Protein AF-A0A2V6LWC6-F1 (afdb_monomer_lite)

Structure (mmCIF, N/CA/C/O backbone):
data_AF-A0A2V6LWC6-F1
#
_entry.id   AF-A0A2V6LWC6-F1
#
loop_
_atom_site.group_PDB
_atom_site.id
_atom_site.type_symbol
_atom_site.label_atom_id
_atom_site.label_alt_id
_atom_site.label_comp_id
_atom_site.label_asym_id
_atom_site.label_entity_id
_atom_site.label_seq_id
_atom_site.pdbx_PDB_ins_code
_atom_site.Cartn_x
_atom_site.Cartn_y
_atom_site.Cartn_z
_atom_site.occupancy
_atom_site.B_iso_or_equiv
_atom_site.auth_seq_id
_atom_site.auth_comp_id
_atom_site.auth_asym_id
_atom_site.auth_atom_id
_atom_site.pdbx_PDB_model_num
ATOM 1 N N . ALA A 1 1 ? -3.293 -11.450 -12.277 1.00 60.69 1 ALA A N 1
ATOM 2 C CA . ALA A 1 1 ? -2.294 -12.490 -11.953 1.00 60.69 1 ALA A CA 1
ATOM 3 C C . ALA A 1 1 ? -0.911 -11.897 -12.195 1.00 60.69 1 ALA A C 1
ATOM 5 O O . ALA A 1 1 ? -0.769 -11.192 -13.183 1.00 60.69 1 ALA A O 1
ATOM 6 N N . GLY A 1 2 ? 0.048 -12.069 -11.283 1.00 84.31 2 GLY A N 1
ATOM 7 C CA . GLY A 1 2 ? 1.385 -11.458 -11.418 1.00 84.31 2 GLY A CA 1
ATOM 8 C C . GLY A 1 2 ? 2.050 -11.028 -10.107 1.00 84.31 2 GLY A C 1
ATOM 9 O O . GLY A 1 2 ? 3.196 -10.592 -10.131 1.00 84.31 2 GLY A O 1
ATOM 10 N N . TYR A 1 3 ? 1.352 -11.153 -8.976 1.00 91.88 3 TYR A N 1
ATOM 11 C CA . TYR A 1 3 ? 1.946 -11.005 -7.649 1.00 91.88 3 TYR A CA 1
ATOM 12 C C . TYR A 1 3 ? 2.177 -12.378 -7.022 1.00 91.88 3 TYR A C 1
ATOM 14 O O . TYR A 1 3 ? 1.333 -13.263 -7.160 1.00 91.88 3 TYR A O 1
ATOM 22 N N . GLU A 1 4 ? 3.283 -12.517 -6.304 1.00 92.88 4 GLU A N 1
ATOM 23 C CA . GLU A 1 4 ? 3.611 -13.665 -5.465 1.00 92.88 4 GLU A CA 1
ATOM 24 C C . GLU A 1 4 ? 3.605 -13.253 -3.996 1.00 92.88 4 GLU A C 1
ATOM 26 O O . GLU A 1 4 ? 4.055 -12.158 -3.646 1.00 92.88 4 GLU A O 1
ATOM 31 N N . GLU A 1 5 ? 3.081 -14.132 -3.145 1.00 93.44 5 GLU A N 1
ATOM 32 C CA . GLU A 1 5 ? 3.135 -13.989 -1.695 1.00 93.44 5 GLU A CA 1
ATOM 33 C C . GLU A 1 5 ? 4.450 -14.558 -1.161 1.00 93.44 5 GLU A C 1
ATOM 35 O O . GLU A 1 5 ? 4.885 -15.640 -1.553 1.00 93.44 5 GLU A O 1
ATOM 40 N N . GLY A 1 6 ? 5.076 -13.842 -0.236 1.00 91.31 6 GLY A N 1
ATOM 41 C CA . GLY A 1 6 ? 6.270 -14.316 0.438 1.00 91.31 6 GLY A CA 1
ATOM 42 C C . GLY A 1 6 ? 6.650 -13.453 1.629 1.00 91.31 6 GLY A C 1
ATOM 43 O O . GLY A 1 6 ? 6.025 -12.437 1.935 1.00 91.31 6 GLY A O 1
ATOM 44 N N . MET A 1 7 ? 7.718 -13.854 2.311 1.00 90.56 7 MET A N 1
ATOM 45 C CA . MET A 1 7 ? 8.273 -13.074 3.410 1.00 90.56 7 MET A CA 1
ATOM 46 C C . MET A 1 7 ? 9.223 -12.007 2.855 1.00 90.56 7 MET A C 1
ATOM 48 O O . MET A 1 7 ? 10.252 -12.324 2.262 1.00 90.56 7 MET A O 1
ATOM 52 N N . GLN A 1 8 ? 8.902 -10.733 3.064 1.00 85.31 8 GLN A N 1
ATOM 53 C CA . GLN A 1 8 ? 9.711 -9.587 2.650 1.00 85.31 8 GLN A CA 1
ATOM 54 C C . GLN A 1 8 ? 10.033 -8.707 3.846 1.00 85.31 8 GLN A C 1
ATOM 56 O O . GLN A 1 8 ? 9.141 -8.219 4.533 1.00 85.31 8 GLN A O 1
ATOM 61 N N . PHE A 1 9 ? 11.325 -8.474 4.085 1.00 86.06 9 PHE A N 1
ATOM 62 C CA . PHE A 1 9 ? 11.797 -7.614 5.178 1.00 86.06 9 PHE A CA 1
ATOM 63 C C . PHE A 1 9 ? 11.217 -7.994 6.557 1.00 86.06 9 PHE A C 1
ATOM 65 O O . PHE A 1 9 ? 10.963 -7.125 7.388 1.00 86.06 9 PHE A O 1
ATOM 72 N N . GLY A 1 10 ? 10.981 -9.288 6.800 1.00 88.25 10 GLY A N 1
ATOM 73 C CA . GLY A 1 10 ? 10.382 -9.772 8.048 1.00 88.25 10 GLY A CA 1
ATOM 74 C C . GLY A 1 10 ? 8.859 -9.593 8.145 1.00 88.25 10 GLY A C 1
ATOM 75 O O . GLY A 1 10 ? 8.304 -9.751 9.228 1.00 88.25 10 GLY A O 1
ATOM 76 N N . MET A 1 11 ? 8.187 -9.265 7.040 1.00 92.12 11 MET A N 1
ATOM 77 C CA . MET A 1 11 ? 6.740 -9.056 6.945 1.00 92.12 11 MET A CA 1
ATOM 78 C C . MET A 1 11 ? 6.147 -9.955 5.860 1.00 92.12 11 MET A C 1
ATOM 80 O O . MET A 1 11 ? 6.806 -10.234 4.858 1.00 92.12 11 MET A O 1
ATOM 84 N N . ILE A 1 12 ? 4.891 -10.366 6.024 1.00 94.44 12 ILE A N 1
ATOM 85 C CA . ILE A 1 12 ? 4.159 -11.048 4.950 1.00 94.44 12 ILE A CA 1
ATOM 86 C C . ILE A 1 12 ? 3.910 -10.010 3.861 1.00 94.44 12 ILE A C 1
ATOM 88 O O . ILE A 1 12 ? 3.405 -8.929 4.155 1.00 94.44 12 ILE A O 1
ATOM 92 N N . GLY A 1 13 ? 4.282 -10.293 2.620 1.00 93.94 13 GLY A N 1
ATOM 93 C CA . GLY A 1 13 ? 4.142 -9.332 1.540 1.00 93.94 13 GLY A CA 1
ATOM 94 C C . GLY A 1 13 ? 3.874 -9.971 0.195 1.00 93.94 13 GLY A C 1
ATOM 95 O O . GLY A 1 13 ? 4.300 -11.083 -0.096 1.00 93.94 13 GLY A O 1
ATOM 96 N N . TRP A 1 14 ? 3.194 -9.205 -0.643 1.00 94.88 14 TRP A N 1
ATOM 97 C CA . TRP A 1 14 ? 2.976 -9.504 -2.043 1.00 94.88 14 TRP A CA 1
ATOM 98 C C . TRP A 1 14 ? 3.942 -8.665 -2.870 1.00 94.88 14 TRP A C 1
ATOM 100 O O . TRP A 1 14 ? 4.066 -7.454 -2.660 1.00 94.88 14 TRP A O 1
ATOM 110 N N . CYS A 1 15 ? 4.651 -9.298 -3.796 1.00 93.56 15 CYS A N 1
ATOM 111 C CA . CYS A 1 15 ? 5.577 -8.637 -4.714 1.00 93.56 15 CYS A CA 1
ATOM 112 C C . CYS A 1 15 ? 5.404 -9.119 -6.144 1.00 93.56 15 CYS A C 1
ATOM 114 O O . CYS A 1 15 ? 4.896 -10.207 -6.391 1.00 93.56 15 CYS A O 1
ATOM 116 N N . VAL A 1 16 ? 5.899 -8.322 -7.085 1.00 93.31 16 VAL A N 1
ATOM 117 C CA . VAL A 1 16 ? 6.160 -8.793 -8.443 1.00 93.31 16 VAL A CA 1
ATOM 118 C C . VAL A 1 16 ? 7.495 -9.549 -8.431 1.00 93.31 16 VAL A C 1
ATOM 120 O O . VAL A 1 16 ? 8.507 -8.962 -8.018 1.00 93.31 16 VAL A O 1
ATOM 123 N N . PRO A 1 17 ? 7.525 -10.831 -8.839 1.00 92.94 17 PRO A N 1
ATOM 124 C CA . PRO A 1 17 ? 8.739 -11.634 -8.801 1.00 92.94 17 PRO A CA 1
ATOM 125 C C . PRO A 1 17 ? 9.786 -11.129 -9.794 1.00 92.94 17 PRO A C 1
ATOM 127 O O . PRO A 1 17 ? 9.471 -10.512 -10.812 1.00 92.94 17 PRO A O 1
ATOM 130 N N . LEU A 1 18 ? 11.054 -11.439 -9.522 1.00 90.88 18 LEU A N 1
ATOM 131 C CA . LEU A 1 18 ? 12.182 -11.038 -10.373 1.00 90.88 18 LEU A CA 1
ATOM 132 C C . LEU A 1 18 ? 12.130 -11.661 -11.777 1.00 90.88 18 LEU A C 1
ATOM 134 O O . LEU A 1 18 ? 12.686 -11.090 -12.709 1.00 90.88 18 LEU A O 1
ATOM 138 N N . SER A 1 19 ? 11.438 -12.793 -11.942 1.00 90.56 19 SER A N 1
ATOM 139 C CA . SER A 1 19 ? 11.162 -13.401 -13.252 1.00 90.56 19 SER A CA 1
ATOM 140 C C . SER A 1 19 ? 10.341 -12.483 -14.163 1.00 90.56 19 SER A C 1
ATOM 142 O O . SER A 1 19 ? 10.530 -12.500 -15.375 1.00 90.56 19 SER A O 1
ATOM 144 N N . VAL A 1 20 ? 9.462 -11.664 -13.577 1.00 90.75 20 VAL A N 1
ATOM 145 C CA . VAL A 1 20 ? 8.626 -10.680 -14.281 1.00 90.75 20 VAL A CA 1
ATOM 146 C C . VAL A 1 20 ? 9.289 -9.300 -14.282 1.00 90.75 20 VAL A C 1
ATOM 148 O O . VAL A 1 20 ? 9.220 -8.585 -15.279 1.00 90.75 20 VAL A O 1
ATOM 151 N N . TYR A 1 21 ? 9.970 -8.928 -13.193 1.00 88.75 21 TYR A N 1
ATOM 152 C CA . TYR A 1 21 ? 10.642 -7.635 -13.048 1.00 88.75 21 TYR A CA 1
ATOM 153 C C . TYR A 1 21 ? 12.126 -7.775 -12.648 1.00 88.75 21 TYR A C 1
ATOM 155 O O . TYR A 1 21 ? 12.472 -7.602 -11.474 1.00 88.75 21 TYR A O 1
ATOM 163 N N . PRO A 1 22 ? 13.037 -8.027 -13.610 1.00 89.06 22 PRO A N 1
ATOM 164 C CA . PRO A 1 22 ? 14.445 -8.322 -13.316 1.00 89.06 22 PRO A CA 1
ATOM 165 C C . PRO A 1 22 ? 15.232 -7.156 -12.710 1.00 89.06 22 PRO A C 1
ATOM 167 O O . PRO A 1 22 ? 16.222 -7.370 -12.016 1.00 89.06 22 PRO A O 1
ATOM 170 N N . ALA A 1 23 ? 14.801 -5.913 -12.953 1.00 88.44 23 ALA A N 1
ATOM 171 C CA . ALA A 1 23 ? 15.454 -4.725 -12.398 1.00 88.44 23 ALA A CA 1
ATOM 172 C C . ALA A 1 23 ? 15.358 -4.664 -10.863 1.00 88.44 23 ALA A C 1
ATOM 174 O O . ALA A 1 23 ? 16.191 -4.026 -10.216 1.00 88.44 23 ALA A O 1
ATOM 175 N N . GLY A 1 24 ? 14.349 -5.329 -10.291 1.00 88.25 24 GLY A N 1
ATOM 176 C CA . GLY A 1 24 ? 14.112 -5.386 -8.857 1.00 88.25 24 GLY A CA 1
ATOM 177 C C . GLY A 1 24 ? 13.838 -4.026 -8.208 1.00 88.25 24 GLY A C 1
ATOM 178 O O . GLY A 1 24 ? 13.839 -2.955 -8.826 1.00 88.25 24 GLY A O 1
ATOM 179 N N . TYR A 1 25 ? 13.553 -4.054 -6.914 1.00 88.44 25 TYR A N 1
ATOM 180 C CA . TYR A 1 25 ? 13.242 -2.850 -6.162 1.00 88.44 25 TYR A CA 1
ATOM 181 C C . TYR A 1 25 ? 14.473 -1.961 -5.994 1.00 88.44 25 TYR A C 1
ATOM 183 O O . TYR A 1 25 ? 15.504 -2.385 -5.478 1.00 88.44 25 TYR A O 1
ATOM 191 N N . GLY A 1 26 ? 14.356 -0.696 -6.394 1.00 86.00 26 GLY A N 1
ATOM 192 C CA . GLY A 1 26 ? 15.415 0.296 -6.241 1.00 86.00 26 GLY A CA 1
ATOM 193 C C . GLY A 1 26 ? 16.656 -0.005 -7.076 1.00 86.00 26 GLY A C 1
ATOM 194 O O . GLY A 1 26 ? 17.743 0.363 -6.647 1.00 86.00 26 GLY A O 1
ATOM 195 N N . GLU A 1 27 ? 16.487 -0.673 -8.225 1.00 84.50 27 GLU A N 1
ATOM 196 C CA . GLU A 1 27 ? 17.583 -1.139 -9.096 1.00 84.50 27 GLU A CA 1
ATOM 197 C C . GLU A 1 27 ? 18.453 -2.222 -8.428 1.00 84.50 27 GLU A C 1
ATOM 199 O O . GLU A 1 27 ? 19.615 -2.415 -8.780 1.00 84.50 27 GLU A O 1
ATOM 204 N N . ASN A 1 28 ? 17.890 -2.940 -7.448 1.00 86.38 28 ASN A N 1
ATOM 205 C CA . ASN A 1 28 ? 18.519 -4.096 -6.825 1.00 86.38 28 ASN A CA 1
ATOM 206 C C . ASN A 1 28 ? 17.873 -5.400 -7.333 1.00 86.38 28 ASN A C 1
ATOM 208 O O . ASN A 1 28 ? 16.807 -5.776 -6.837 1.00 86.38 28 ASN A O 1
ATOM 212 N N . PRO A 1 29 ? 18.538 -6.156 -8.229 1.00 88.38 29 PRO A N 1
ATOM 213 C CA . PRO A 1 29 ? 17.989 -7.365 -8.849 1.00 88.38 29 PRO A CA 1
ATOM 214 C C . PRO A 1 29 ? 17.886 -8.562 -7.888 1.00 88.38 29 PRO A C 1
ATOM 216 O O . PRO A 1 29 ? 17.561 -9.663 -8.309 1.00 88.38 29 PRO A O 1
ATOM 219 N N . LYS A 1 30 ? 18.193 -8.383 -6.597 1.00 88.19 30 LYS A N 1
ATOM 220 C CA . LYS A 1 30 ? 18.014 -9.405 -5.552 1.00 88.19 30 LYS A CA 1
ATOM 221 C C . LYS A 1 30 ? 16.730 -9.214 -4.752 1.00 88.19 30 LYS A C 1
ATOM 223 O O . LYS A 1 30 ? 16.390 -10.065 -3.937 1.00 88.19 30 LYS A O 1
ATOM 228 N N . VAL A 1 31 ? 16.053 -8.081 -4.935 1.00 89.31 31 VAL A N 1
ATOM 229 C CA . VAL A 1 31 ? 14.872 -7.712 -4.158 1.00 89.31 31 VAL A CA 1
ATOM 230 C C . VAL A 1 31 ? 13.691 -7.598 -5.119 1.00 89.31 31 VAL A C 1
ATOM 232 O O . VAL A 1 31 ? 13.717 -6.724 -5.988 1.00 89.31 31 VAL A O 1
ATOM 235 N N . PRO A 1 32 ? 12.662 -8.453 -4.999 1.00 92.50 32 PRO A N 1
ATOM 236 C CA . PRO A 1 32 ? 11.473 -8.348 -5.838 1.00 92.50 32 PRO A CA 1
ATOM 237 C C . PRO A 1 32 ? 10.741 -7.027 -5.563 1.00 92.50 32 PRO A C 1
ATOM 239 O O . PRO A 1 32 ? 10.908 -6.425 -4.502 1.00 92.50 32 PRO A O 1
ATOM 242 N N . LEU A 1 33 ? 9.947 -6.547 -6.523 1.00 92.31 33 LEU A N 1
ATOM 243 C CA . LEU A 1 33 ? 9.255 -5.261 -6.399 1.00 92.31 33 LEU A CA 1
ATOM 244 C C . LEU A 1 33 ? 8.065 -5.401 -5.434 1.00 92.31 33 LEU A C 1
ATOM 246 O O . LEU A 1 33 ? 7.086 -6.057 -5.798 1.00 92.31 33 LEU A O 1
ATOM 250 N N . PRO A 1 34 ? 8.087 -4.790 -4.233 1.00 92.75 34 PRO A N 1
ATOM 251 C CA . PRO A 1 34 ? 7.009 -4.961 -3.274 1.00 92.75 34 PRO A CA 1
ATOM 252 C C . PRO A 1 34 ? 5.763 -4.214 -3.736 1.00 92.75 34 PRO A C 1
ATOM 254 O O . PRO A 1 34 ? 5.845 -3.123 -4.308 1.00 92.75 34 PRO A O 1
ATOM 257 N N . PHE A 1 35 ? 4.606 -4.789 -3.441 1.00 94.06 35 PHE A N 1
ATOM 258 C CA . PHE A 1 35 ? 3.303 -4.233 -3.773 1.00 94.06 35 PHE A CA 1
ATOM 259 C C . PHE A 1 35 ? 2.535 -3.849 -2.507 1.00 94.06 35 PHE A C 1
ATOM 261 O O . PHE A 1 35 ? 2.256 -2.668 -2.281 1.00 94.06 35 PHE A O 1
ATOM 268 N N . VAL A 1 36 ? 2.265 -4.830 -1.644 1.00 94.50 36 VAL A N 1
ATOM 269 C CA . VAL A 1 36 ? 1.644 -4.634 -0.328 1.00 94.50 36 VAL A CA 1
ATOM 270 C C . VAL A 1 36 ? 2.336 -5.531 0.689 1.00 94.50 36 VAL A C 1
ATOM 272 O O . VAL A 1 36 ? 2.693 -6.654 0.355 1.00 94.50 36 VAL A O 1
ATOM 275 N N . ALA A 1 37 ? 2.518 -5.066 1.922 1.00 94.56 37 ALA A N 1
ATOM 276 C CA . ALA A 1 37 ? 3.004 -5.903 3.016 1.00 94.56 37 ALA A CA 1
ATOM 277 C C . ALA A 1 37 ? 2.202 -5.689 4.302 1.00 94.56 37 ALA A C 1
ATOM 279 O O . ALA A 1 37 ? 1.783 -4.573 4.602 1.00 94.56 37 ALA A O 1
ATOM 280 N N . LEU A 1 38 ? 2.010 -6.757 5.067 1.00 94.69 38 LEU A N 1
ATOM 281 C CA . LEU A 1 38 ? 1.380 -6.774 6.376 1.00 94.69 38 LEU A CA 1
ATOM 282 C C . LEU A 1 38 ? 2.445 -6.992 7.454 1.00 94.69 38 LEU A C 1
ATOM 284 O O . LEU A 1 38 ? 3.110 -8.028 7.508 1.00 94.69 38 LEU A O 1
ATOM 288 N N . ALA A 1 39 ? 2.572 -6.008 8.337 1.00 93.62 39 ALA A N 1
ATOM 289 C CA . ALA A 1 39 ? 3.488 -6.020 9.464 1.00 93.62 39 ALA A CA 1
ATOM 290 C C . ALA A 1 39 ? 2.725 -6.129 10.784 1.00 93.62 39 ALA A C 1
ATOM 292 O O . ALA A 1 39 ? 1.713 -5.453 10.980 1.00 93.62 39 ALA A O 1
ATOM 293 N N . SER A 1 40 ? 3.273 -6.898 11.723 1.00 93.06 40 SER A N 1
ATOM 294 C CA . SER A 1 40 ? 2.866 -6.867 13.127 1.00 93.06 40 SER A CA 1
ATOM 295 C C . SER A 1 40 ? 3.918 -6.110 13.933 1.00 93.06 40 SER A C 1
ATOM 297 O O . SER A 1 40 ? 5.097 -6.461 13.919 1.00 93.06 40 SER A O 1
ATOM 299 N N . GLN A 1 41 ? 3.509 -5.032 14.596 1.00 89.56 41 GLN A N 1
ATOM 300 C CA . GLN A 1 41 ? 4.369 -4.186 15.418 1.00 89.56 41 GLN A CA 1
ATOM 301 C C . GLN A 1 41 ? 3.838 -4.145 16.854 1.00 89.56 41 GLN A C 1
ATOM 303 O O . GLN A 1 41 ? 2.670 -4.413 17.122 1.00 89.56 41 GLN A O 1
ATOM 308 N N . LYS A 1 42 ? 4.685 -3.740 17.807 1.00 89.69 42 LYS A N 1
ATOM 309 C CA . LYS A 1 42 ? 4.319 -3.679 19.235 1.00 89.69 42 LYS A CA 1
ATOM 310 C C . LYS A 1 42 ? 3.082 -2.808 19.520 1.00 89.69 42 LYS A C 1
ATOM 312 O O . LYS A 1 42 ? 2.374 -3.052 20.489 1.00 89.69 42 LYS A O 1
ATOM 317 N N . SER A 1 43 ? 2.839 -1.779 18.708 1.00 88.31 43 SER A N 1
ATOM 318 C CA . SER A 1 43 ? 1.720 -0.839 18.860 1.00 88.31 43 SER A CA 1
ATOM 319 C C . SER A 1 43 ? 0.467 -1.209 18.052 1.00 88.31 43 SER A C 1
ATOM 321 O O . SER A 1 43 ? -0.553 -0.531 18.202 1.00 88.31 43 SER A O 1
ATOM 323 N N . GLY A 1 44 ? 0.528 -2.245 17.209 1.00 90.94 44 GLY A N 1
ATOM 324 C CA . GLY A 1 44 ? -0.562 -2.661 16.326 1.00 90.94 44 GLY A CA 1
ATOM 325 C C . GLY A 1 44 ? -0.072 -3.264 15.008 1.00 90.94 44 GLY A C 1
ATOM 326 O O . GLY A 1 44 ? 1.109 -3.552 14.829 1.00 90.94 44 GLY A O 1
ATOM 327 N N . MET A 1 45 ? -0.991 -3.433 14.065 1.00 94.75 45 MET A N 1
ATOM 328 C CA . MET A 1 45 ? -0.706 -3.942 12.727 1.00 94.75 45 MET A CA 1
ATOM 329 C C . MET A 1 45 ? -0.578 -2.794 11.727 1.00 94.75 45 MET A C 1
ATOM 331 O O . MET A 1 45 ? -1.191 -1.731 11.876 1.00 94.75 45 MET A O 1
ATOM 335 N N . VAL A 1 46 ? 0.232 -3.006 10.692 1.00 94.75 46 VAL A N 1
ATOM 336 C CA . VAL A 1 46 ? 0.466 -2.016 9.642 1.00 94.75 46 VAL A CA 1
ATOM 337 C C . VAL A 1 46 ? 0.370 -2.672 8.276 1.00 94.75 46 VAL A C 1
ATOM 339 O O . VAL A 1 46 ? 1.079 -3.632 7.993 1.00 94.75 46 VAL A O 1
ATOM 342 N N . LEU A 1 47 ? -0.476 -2.118 7.412 1.00 94.69 47 LEU A N 1
ATOM 343 C CA . LEU A 1 47 ? -0.482 -2.420 5.986 1.00 94.69 47 LEU A CA 1
ATOM 344 C C . LEU A 1 47 ? 0.357 -1.380 5.248 1.00 94.69 47 LEU A C 1
ATOM 346 O O . LEU A 1 47 ? 0.047 -0.188 5.241 1.00 94.69 47 LEU A O 1
ATOM 350 N N . HIS A 1 48 ? 1.430 -1.839 4.625 1.00 94.31 48 HIS A N 1
ATOM 351 C CA . HIS A 1 48 ? 2.314 -1.055 3.783 1.00 94.31 48 HIS A CA 1
ATOM 352 C C . HIS A 1 48 ? 1.858 -1.169 2.331 1.00 94.31 48 HIS A C 1
ATOM 354 O O . HIS A 1 48 ? 2.062 -2.202 1.707 1.00 94.31 48 HIS A O 1
ATOM 360 N N . PHE A 1 49 ? 1.278 -0.107 1.782 1.00 93.69 49 PHE A N 1
ATOM 361 C CA . PHE A 1 49 ? 0.883 -0.012 0.380 1.00 93.69 49 PHE A CA 1
ATOM 362 C C . PHE A 1 49 ? 1.980 0.675 -0.427 1.00 93.69 49 PHE A C 1
ATOM 364 O O . PHE A 1 49 ? 2.068 1.906 -0.468 1.00 93.69 49 PHE A O 1
ATOM 371 N N . LEU A 1 50 ? 2.815 -0.120 -1.094 1.00 90.94 50 LEU A N 1
ATOM 372 C CA . LEU A 1 50 ? 3.777 0.406 -2.060 1.00 90.94 50 LEU A CA 1
ATOM 373 C C . LEU A 1 50 ? 3.112 0.750 -3.395 1.00 90.94 50 LEU A C 1
ATOM 375 O O . LEU A 1 50 ? 3.651 1.566 -4.132 1.00 90.94 50 LEU A O 1
ATOM 379 N N . CYS A 1 51 ? 1.920 0.223 -3.673 1.00 90.00 51 CYS A N 1
ATOM 380 C CA . CYS A 1 51 ? 1.134 0.545 -4.867 1.00 90.00 51 CYS A CA 1
ATOM 381 C C . CYS A 1 51 ? 0.725 2.021 -4.992 1.00 90.00 51 CYS A C 1
ATOM 383 O O . CYS A 1 51 ? 0.395 2.485 -6.077 1.00 90.00 51 CYS A O 1
ATOM 385 N N . PHE A 1 52 ? 0.765 2.791 -3.901 1.00 89.88 52 PHE A N 1
ATOM 386 C CA . PHE A 1 52 ? 0.561 4.242 -3.962 1.00 89.88 52 PHE A CA 1
ATOM 387 C C . PHE A 1 52 ? 1.784 4.994 -4.498 1.00 89.88 52 PHE A C 1
ATOM 389 O O . PHE A 1 52 ? 1.679 6.164 -4.876 1.00 89.88 52 PHE A O 1
ATOM 396 N N . TYR A 1 53 ? 2.954 4.356 -4.520 1.00 87.31 53 TYR A N 1
ATOM 397 C CA . TYR A 1 53 ? 4.179 4.971 -5.002 1.00 87.31 53 TYR A CA 1
ATOM 398 C C . TYR A 1 53 ? 4.100 5.193 -6.514 1.00 87.31 53 TYR A C 1
ATOM 400 O O . TYR A 1 53 ? 3.945 4.253 -7.283 1.00 87.31 53 TYR A O 1
ATOM 408 N N . GLY A 1 54 ? 4.192 6.453 -6.942 1.00 82.88 54 GLY A N 1
ATOM 409 C CA . GLY A 1 54 ? 3.999 6.815 -8.349 1.00 82.88 54 GLY A CA 1
ATOM 410 C C . GLY A 1 54 ? 2.548 6.896 -8.804 1.00 82.88 54 GLY A C 1
ATOM 411 O O . GLY A 1 54 ? 2.311 7.289 -9.938 1.00 82.88 54 GLY A O 1
ATOM 412 N N . HIS A 1 55 ? 1.586 6.612 -7.920 1.00 87.62 55 HIS A N 1
ATOM 413 C CA . HIS A 1 55 ? 0.163 6.580 -8.250 1.00 87.62 55 HIS A CA 1
ATOM 414 C C . HIS A 1 55 ? -0.666 7.476 -7.302 1.00 87.62 55 HIS A C 1
ATOM 416 O O . HIS A 1 55 ? -1.466 6.996 -6.491 1.00 87.62 55 HIS A O 1
ATOM 422 N N . PRO A 1 56 ? -0.504 8.813 -7.373 1.00 85.31 56 PRO A N 1
ATOM 423 C CA . PRO A 1 56 ? -1.149 9.746 -6.440 1.00 85.31 56 PRO A CA 1
ATOM 424 C C . PRO A 1 56 ? -2.684 9.730 -6.525 1.00 85.31 56 PRO A C 1
ATOM 426 O O . PRO A 1 56 ? -3.373 9.953 -5.525 1.00 85.31 56 PRO A O 1
ATOM 429 N N . THR A 1 57 ? -3.233 9.427 -7.702 1.00 90.25 57 THR A N 1
ATOM 430 C CA . THR A 1 57 ? -4.678 9.291 -7.929 1.00 90.25 57 THR A CA 1
ATOM 431 C C . THR A 1 57 ? -5.275 8.124 -7.141 1.00 90.25 57 THR A C 1
ATOM 433 O O . THR A 1 57 ? -6.325 8.296 -6.524 1.00 90.25 57 THR A O 1
ATOM 436 N N . LEU A 1 58 ? -4.581 6.984 -7.058 1.00 91.44 58 LEU A N 1
ATOM 437 C CA . LEU A 1 58 ? -5.021 5.830 -6.274 1.00 91.44 58 LEU A CA 1
ATOM 438 C C . LEU A 1 58 ? -5.025 6.128 -4.771 1.00 91.44 58 LEU A C 1
ATOM 440 O O . LEU A 1 58 ? -5.991 5.808 -4.085 1.00 91.44 58 LEU A O 1
ATOM 444 N N . SER A 1 59 ? -3.983 6.790 -4.260 1.00 90.62 59 SER A N 1
ATOM 445 C CA . SER A 1 59 ? -3.904 7.199 -2.847 1.00 90.62 59 SER A CA 1
ATOM 446 C C . SER A 1 59 ? -5.037 8.166 -2.463 1.00 90.62 59 SER A C 1
ATOM 448 O O . SER A 1 59 ? -5.659 8.043 -1.400 1.00 90.62 59 SER A O 1
ATOM 450 N N . THR A 1 60 ? -5.365 9.095 -3.366 1.00 91.94 60 THR A N 1
ATOM 451 C CA . THR A 1 60 ? -6.478 10.040 -3.187 1.00 91.94 60 THR A CA 1
ATOM 452 C C . THR A 1 60 ? -7.826 9.321 -3.200 1.00 91.94 60 THR A C 1
ATOM 454 O O . THR A 1 60 ? -8.661 9.554 -2.323 1.00 91.94 60 THR A O 1
ATOM 457 N N . TRP A 1 61 ? -8.022 8.411 -4.157 1.00 94.38 61 TRP A N 1
ATOM 458 C CA . TRP A 1 61 ? -9.220 7.580 -4.245 1.00 94.38 61 TRP A CA 1
ATOM 459 C C . TRP A 1 61 ? -9.400 6.714 -2.990 1.00 94.38 61 TRP A C 1
ATOM 461 O O . TRP A 1 61 ? -10.471 6.745 -2.385 1.00 94.38 61 TRP A O 1
ATOM 471 N N . PHE A 1 62 ? -8.338 6.042 -2.530 1.00 94.50 62 PHE A N 1
ATOM 472 C CA . PHE A 1 62 ? -8.343 5.237 -1.307 1.00 94.50 62 PHE A CA 1
ATOM 473 C C . PHE A 1 62 ? -8.779 6.062 -0.100 1.00 94.50 62 PHE A C 1
ATOM 475 O O . PHE A 1 62 ? -9.688 5.672 0.623 1.00 94.50 62 PHE A O 1
ATOM 482 N N . THR A 1 63 ? -8.181 7.240 0.088 1.00 92.38 63 THR A N 1
ATOM 483 C CA . THR A 1 63 ? -8.508 8.128 1.211 1.00 92.38 63 THR A CA 1
ATOM 484 C C . THR A 1 63 ? -9.971 8.580 1.173 1.00 92.38 63 THR A C 1
ATOM 486 O O . THR A 1 63 ? -10.617 8.674 2.217 1.00 92.38 63 THR A O 1
ATOM 489 N N . SER A 1 64 ? -10.505 8.858 -0.019 1.00 93.81 64 SER A N 1
ATOM 490 C CA . SER A 1 64 ? -11.907 9.244 -0.212 1.00 93.81 64 SER A CA 1
ATOM 491 C C . SER A 1 64 ? -12.864 8.105 0.146 1.00 93.81 64 SER A C 1
ATOM 493 O O . SER A 1 64 ? -13.783 8.289 0.944 1.00 93.81 64 SER A O 1
ATOM 495 N N . GLU A 1 65 ? -12.614 6.902 -0.368 1.00 94.19 65 GLU A N 1
ATOM 496 C CA . GLU A 1 65 ? -13.445 5.728 -0.086 1.00 94.19 65 GLU A CA 1
ATOM 497 C C . GLU A 1 65 ? -13.340 5.275 1.369 1.00 94.19 65 GLU A C 1
ATOM 499 O O . GLU A 1 65 ? -14.340 4.899 1.978 1.00 94.19 65 GLU A O 1
ATOM 504 N N . TYR A 1 66 ? -12.153 5.376 1.966 1.00 94.00 66 TYR A N 1
ATOM 505 C CA . TYR A 1 66 ? -11.964 5.046 3.372 1.00 94.00 66 TYR A CA 1
ATOM 506 C C . TYR A 1 66 ? -12.803 5.965 4.264 1.00 94.00 66 TYR A C 1
ATOM 508 O O . TYR A 1 66 ? -13.450 5.487 5.192 1.00 94.00 66 TYR A O 1
ATOM 516 N N . LYS A 1 67 ? -12.884 7.266 3.953 1.00 92.00 67 LYS A N 1
ATOM 517 C CA . LYS A 1 67 ? -13.757 8.204 4.681 1.00 92.00 67 LYS A CA 1
ATOM 518 C C . LYS A 1 67 ? -15.235 7.826 4.579 1.00 92.00 67 LYS A C 1
ATOM 520 O O . LYS A 1 67 ? -15.946 7.926 5.574 1.00 92.00 67 LYS A O 1
ATOM 525 N N . LYS A 1 68 ? -15.691 7.343 3.417 1.00 93.31 68 LYS A N 1
ATOM 526 C CA . LYS A 1 68 ? -17.079 6.876 3.230 1.00 93.31 68 LYS A CA 1
ATOM 527 C C . LYS A 1 68 ? -17.416 5.653 4.082 1.00 93.31 68 LYS A C 1
ATOM 529 O O . LYS A 1 68 ? -18.577 5.454 4.412 1.00 93.31 68 LYS A O 1
ATOM 534 N N . SER A 1 69 ? -16.418 4.857 4.469 1.00 90.50 69 SER A N 1
ATOM 535 C CA . SER A 1 69 ? -16.625 3.691 5.337 1.00 90.50 69 SER A CA 1
ATOM 536 C C . SER A 1 69 ? -16.972 4.045 6.791 1.00 90.50 69 SER A C 1
ATOM 538 O O . SER A 1 69 ? -17.309 3.149 7.563 1.00 90.50 69 SER A O 1
ATOM 540 N N . GLY A 1 70 ? -16.831 5.317 7.193 1.00 88.31 70 GLY A N 1
ATOM 541 C CA . GLY A 1 70 ? -17.036 5.777 8.571 1.00 88.31 70 GLY A CA 1
ATOM 542 C C . GLY A 1 70 ? -15.921 5.383 9.549 1.00 88.31 70 GLY A C 1
ATOM 543 O O . GLY A 1 70 ? -15.931 5.826 10.695 1.00 88.31 70 GLY A O 1
ATOM 544 N N . LYS A 1 71 ? -14.935 4.587 9.113 1.00 91.06 71 LYS A N 1
ATOM 545 C CA . LYS A 1 71 ? -13.806 4.153 9.944 1.00 91.06 71 LYS A CA 1
ATOM 546 C C . LYS A 1 71 ? -12.711 5.216 10.007 1.00 91.06 71 LYS A C 1
ATOM 548 O O . LYS A 1 71 ? -12.459 5.947 9.046 1.00 91.06 71 LYS A O 1
ATOM 553 N N . LYS A 1 72 ? -12.004 5.273 11.139 1.00 90.00 72 LYS A N 1
ATOM 554 C CA . LYS A 1 72 ? -10.877 6.192 11.326 1.00 90.00 72 LYS A CA 1
ATOM 555 C C . LYS A 1 72 ? -9.687 5.745 10.476 1.00 90.00 72 LYS A C 1
ATOM 55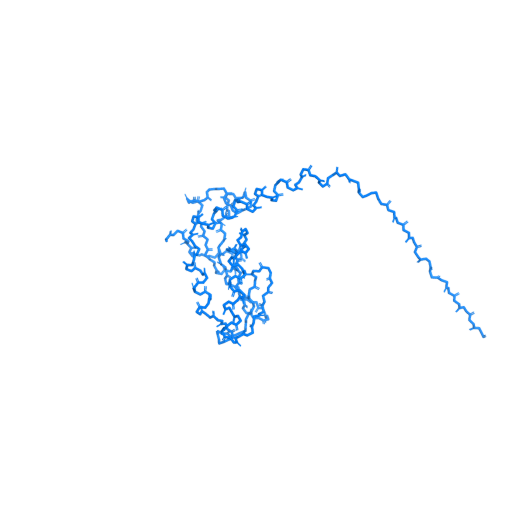7 O O . LYS A 1 72 ? -9.136 4.671 10.685 1.00 90.00 72 LYS A O 1
ATOM 562 N N . LEU A 1 73 ? -9.265 6.600 9.548 1.00 91.38 73 LEU A N 1
ATOM 563 C CA . LEU A 1 73 ? -8.050 6.385 8.769 1.00 91.38 73 LEU A CA 1
ATOM 564 C C . LEU A 1 73 ? -6.833 6.914 9.536 1.00 91.38 73 LEU A C 1
ATOM 566 O O . LEU A 1 73 ? -6.685 8.125 9.697 1.00 91.38 73 LEU A O 1
ATOM 570 N N . ASP A 1 74 ? -5.947 6.019 9.967 1.00 91.62 74 ASP A N 1
ATOM 571 C CA . ASP A 1 74 ? -4.613 6.372 10.461 1.00 91.62 74 ASP A CA 1
ATOM 572 C C . ASP A 1 74 ? -3.552 5.957 9.429 1.00 91.62 74 ASP A C 1
ATOM 574 O O . ASP A 1 74 ? -3.124 4.803 9.381 1.00 91.62 74 ASP A O 1
ATOM 578 N N . MET A 1 75 ? -3.152 6.889 8.555 1.00 90.06 75 MET A N 1
ATOM 579 C CA . MET A 1 75 ? -2.271 6.597 7.420 1.00 90.06 75 MET A CA 1
ATOM 580 C C . MET A 1 75 ? -1.099 7.581 7.302 1.00 90.06 75 MET A C 1
ATOM 582 O O . MET A 1 75 ? -1.247 8.783 7.502 1.00 90.06 75 MET A O 1
ATOM 586 N N . GLY A 1 76 ? 0.092 7.061 6.982 1.00 86.75 76 GLY A N 1
ATOM 587 C CA . GLY A 1 76 ? 1.243 7.848 6.512 1.00 86.75 76 GLY A CA 1
ATOM 588 C C . GLY A 1 76 ? 1.230 8.053 4.988 1.00 86.75 76 GLY A C 1
ATOM 589 O O . GLY A 1 76 ? 0.179 8.116 4.368 1.00 86.75 76 GLY A O 1
ATOM 590 N N . LYS A 1 77 ? 2.400 8.063 4.334 1.00 80.56 77 LYS A N 1
ATOM 591 C CA . LYS A 1 77 ? 2.509 8.122 2.853 1.00 80.56 77 LYS A CA 1
ATOM 592 C C . LYS A 1 77 ? 2.074 6.831 2.123 1.00 80.56 77 LYS A C 1
ATOM 594 O O . LYS A 1 77 ? 2.320 6.692 0.932 1.00 80.56 77 LYS A O 1
ATOM 599 N N . GLY A 1 78 ? 1.479 5.884 2.843 1.00 85.94 78 GLY A N 1
ATOM 600 C CA . GLY A 1 78 ? 1.128 4.551 2.347 1.00 85.94 78 GLY A CA 1
ATOM 601 C C . GLY A 1 78 ? 1.162 3.453 3.406 1.00 85.94 78 GLY A C 1
ATOM 602 O O . GLY A 1 78 ? 0.831 2.316 3.114 1.00 85.94 78 GLY A O 1
ATOM 603 N N . CYS A 1 79 ? 1.519 3.778 4.649 1.00 91.12 79 CYS A N 1
ATOM 604 C CA . CYS A 1 79 ? 1.379 2.858 5.776 1.00 91.12 79 CYS A CA 1
ATOM 605 C C . CYS A 1 79 ? 0.046 3.125 6.479 1.00 91.12 79 CYS A C 1
ATOM 607 O O . CYS A 1 79 ? -0.090 4.187 7.089 1.00 91.12 79 CYS A O 1
ATOM 609 N N . VAL A 1 80 ? -0.901 2.194 6.401 1.00 93.94 80 VAL A N 1
ATOM 610 C CA . VAL A 1 80 ? -2.170 2.223 7.140 1.00 93.94 80 VAL A CA 1
ATOM 611 C C . VAL A 1 80 ? -1.981 1.454 8.440 1.00 93.94 80 VAL A C 1
ATOM 613 O O . VAL A 1 80 ? -1.605 0.285 8.416 1.00 93.94 80 VAL A O 1
ATOM 616 N N . ARG A 1 81 ? -2.216 2.109 9.575 1.00 94.56 81 ARG A N 1
ATOM 617 C CA . ARG A 1 81 ? -2.077 1.530 10.915 1.00 94.56 81 ARG A CA 1
ATOM 618 C C . ARG A 1 81 ? -3.451 1.177 11.468 1.00 94.56 81 ARG A C 1
ATOM 620 O O . ARG A 1 81 ? -4.384 1.966 11.347 1.00 94.56 81 ARG A O 1
ATOM 627 N N . PHE A 1 82 ? -3.564 0.012 12.093 1.00 94.12 82 PHE A N 1
ATOM 628 C CA . PHE A 1 82 ? -4.804 -0.461 12.705 1.00 94.12 82 PHE A CA 1
ATOM 629 C C . PHE A 1 82 ? -4.507 -1.379 13.896 1.00 94.12 82 PHE A C 1
ATOM 631 O O . PHE A 1 82 ? -3.429 -1.966 13.995 1.00 94.12 82 PHE A O 1
ATOM 638 N N . LYS A 1 83 ? -5.448 -1.477 14.840 1.00 91.56 83 LYS A N 1
ATOM 639 C CA . LYS A 1 83 ? -5.313 -2.329 16.036 1.00 91.56 83 LYS A CA 1
ATOM 640 C C . LYS A 1 83 ? -6.143 -3.600 15.937 1.00 91.56 83 LYS A C 1
ATOM 642 O O . LYS A 1 83 ? -5.691 -4.646 16.387 1.00 91.56 83 LYS A O 1
ATOM 647 N N . SER A 1 84 ? -7.319 -3.506 15.329 1.00 90.69 84 SER A N 1
ATOM 648 C CA . SER A 1 84 ? -8.224 -4.624 15.082 1.00 90.69 84 SER A CA 1
ATOM 649 C C . SER A 1 84 ? -8.687 -4.624 13.623 1.00 90.69 84 SER A C 1
ATOM 651 O O . SER A 1 84 ? -8.618 -3.600 12.940 1.00 90.69 84 SER A O 1
ATOM 653 N N . LEU A 1 85 ? -9.160 -5.770 13.132 1.00 88.50 85 LEU A N 1
ATOM 654 C CA . LEU A 1 85 ? -9.732 -5.870 11.784 1.00 88.50 85 LEU A CA 1
ATOM 655 C C . LEU A 1 85 ? -11.031 -5.064 11.640 1.00 88.50 85 LEU A C 1
ATOM 657 O O . LEU A 1 85 ? -11.346 -4.609 10.545 1.00 88.50 85 LEU A O 1
ATOM 661 N N . GLU A 1 86 ? -11.751 -4.843 12.739 1.00 88.69 86 GLU A N 1
ATOM 662 C CA . GLU A 1 86 ? -12.987 -4.054 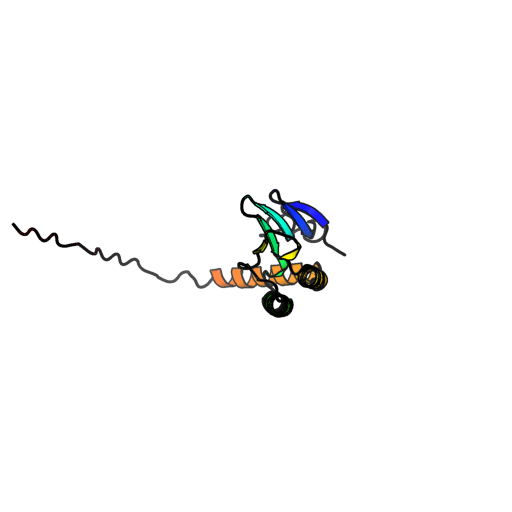12.774 1.00 88.69 86 GLU A CA 1
ATOM 663 C C . GLU A 1 86 ? -12.724 -2.565 12.515 1.00 88.69 86 GLU A C 1
ATOM 665 O O . GLU A 1 86 ? -13.524 -1.894 11.862 1.00 88.69 86 GLU A O 1
ATOM 670 N N . ASP A 1 87 ? -11.562 -2.062 12.943 1.00 87.69 87 ASP A N 1
ATOM 671 C CA . ASP A 1 87 ? -11.109 -0.692 12.669 1.00 87.69 87 ASP A CA 1
ATOM 672 C C . ASP A 1 87 ? -10.659 -0.495 11.212 1.00 87.69 87 ASP A C 1
ATOM 674 O O . ASP A 1 87 ? -10.504 0.639 10.739 1.00 87.69 87 ASP A O 1
ATOM 678 N N . LEU A 1 88 ? -10.435 -1.592 10.483 1.00 92.31 88 LEU A N 1
ATOM 679 C CA . LEU A 1 88 ? -9.927 -1.575 9.121 1.00 92.31 88 LEU A CA 1
ATOM 680 C C . LEU A 1 88 ? -11.075 -1.652 8.111 1.00 92.31 88 LEU A C 1
ATOM 682 O O . LEU A 1 88 ? -11.931 -2.536 8.151 1.00 92.31 88 LEU A O 1
ATOM 686 N N . ALA A 1 89 ? -11.092 -0.735 7.142 1.00 93.88 89 ALA A N 1
ATOM 687 C CA . ALA A 1 89 ? -12.018 -0.814 6.015 1.00 93.88 89 ALA A CA 1
ATOM 688 C C . ALA A 1 89 ? -11.551 -1.892 5.020 1.00 93.88 89 ALA A C 1
ATOM 690 O O . ALA A 1 89 ? -11.067 -1.575 3.936 1.00 93.88 89 ALA A O 1
ATOM 691 N N . LEU A 1 90 ? -11.675 -3.168 5.406 1.00 92.38 90 LEU A N 1
ATOM 692 C CA . LEU A 1 90 ? -11.200 -4.321 4.633 1.00 92.38 90 LEU A CA 1
ATOM 693 C C . LEU A 1 90 ? -11.746 -4.349 3.203 1.00 92.38 90 LEU A C 1
ATOM 695 O O . LEU A 1 90 ? -10.993 -4.623 2.274 1.00 92.38 90 LEU A O 1
ATOM 699 N N . ASP A 1 91 ? -13.015 -3.986 3.013 1.00 93.62 91 ASP A N 1
ATOM 700 C CA . ASP A 1 91 ? -13.607 -3.848 1.678 1.00 93.62 91 ASP A CA 1
ATOM 701 C C . ASP A 1 91 ? -12.847 -2.823 0.81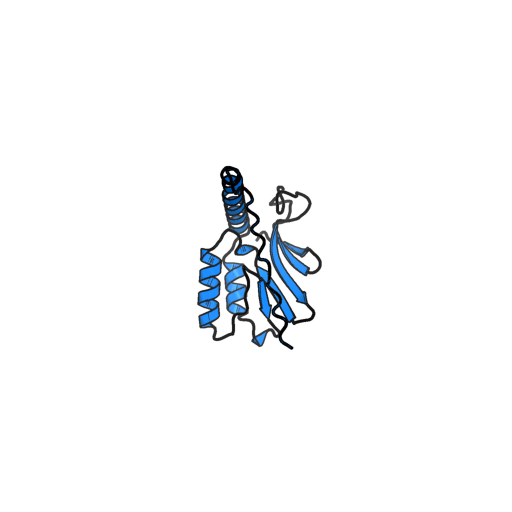7 1.00 93.62 91 ASP A C 1
ATOM 703 O O . ASP A 1 91 ? -12.469 -3.109 -0.317 1.00 93.62 91 ASP A O 1
ATOM 707 N N . VAL A 1 92 ? -12.546 -1.643 1.372 1.00 94.62 92 VAL A N 1
ATOM 708 C CA . VAL A 1 92 ? -11.796 -0.594 0.663 1.00 94.62 92 VAL A CA 1
ATOM 709 C C . VAL A 1 92 ? -10.378 -1.075 0.355 1.00 94.62 92 VAL A C 1
ATOM 711 O O . VAL A 1 92 ? -9.888 -0.862 -0.753 1.00 94.62 92 VAL A O 1
ATOM 714 N N . VAL A 1 93 ? -9.727 -1.768 1.293 1.00 93.56 93 VAL A N 1
ATOM 715 C CA . VAL A 1 93 ? -8.399 -2.370 1.092 1.00 93.56 93 VAL A CA 1
ATOM 716 C C . VAL A 1 93 ? -8.416 -3.384 -0.054 1.00 93.56 93 VAL A C 1
ATOM 718 O O . VAL A 1 93 ? -7.614 -3.260 -0.980 1.00 93.56 93 VAL A O 1
ATOM 721 N N . GLY A 1 94 ? -9.354 -4.334 -0.046 1.00 92.88 94 GLY A N 1
ATOM 722 C CA . GLY A 1 94 ? -9.489 -5.339 -1.103 1.00 92.88 94 GLY A CA 1
ATOM 723 C C . GLY A 1 94 ? -9.765 -4.699 -2.463 1.00 92.88 94 GLY A C 1
ATOM 724 O O . GLY A 1 94 ? -9.090 -4.993 -3.448 1.00 92.88 94 GLY A O 1
ATOM 725 N N . ARG A 1 95 ? -10.677 -3.722 -2.501 1.00 94.31 95 ARG A N 1
ATOM 726 C CA . ARG A 1 95 ? -10.971 -2.914 -3.690 1.00 94.31 95 ARG A CA 1
ATOM 727 C C . ARG A 1 95 ? -9.757 -2.127 -4.195 1.00 94.31 95 ARG A C 1
ATOM 729 O O . ARG A 1 95 ? -9.639 -1.918 -5.400 1.00 94.31 95 ARG A O 1
ATOM 736 N N . THR A 1 96 ? -8.866 -1.688 -3.313 1.00 93.44 96 THR A N 1
ATOM 737 C CA . THR A 1 96 ? -7.626 -0.988 -3.691 1.00 93.44 96 THR A CA 1
ATOM 738 C C . THR A 1 96 ? -6.646 -1.938 -4.351 1.00 93.44 96 THR A C 1
ATOM 740 O O . THR A 1 96 ? -6.149 -1.647 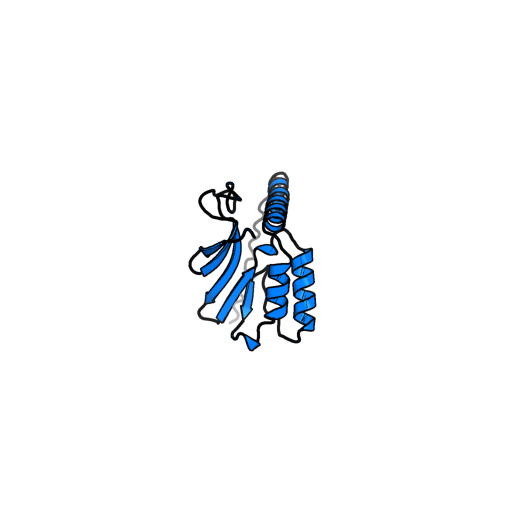-5.433 1.00 93.44 96 THR A O 1
ATOM 743 N N . VAL A 1 97 ? -6.414 -3.096 -3.731 1.00 91.88 97 VAL A N 1
ATOM 744 C CA . VAL A 1 97 ? -5.516 -4.129 -4.259 1.00 91.88 97 VAL A CA 1
ATOM 745 C C . VAL A 1 97 ? -6.008 -4.647 -5.610 1.00 91.88 97 VAL A C 1
ATOM 747 O O . VAL A 1 97 ? -5.217 -4.785 -6.536 1.00 91.88 97 VAL A O 1
ATOM 750 N N . ALA A 1 98 ? -7.317 -4.852 -5.758 1.00 91.25 98 ALA A N 1
ATOM 751 C CA . ALA A 1 98 ? -7.917 -5.335 -6.998 1.00 91.25 98 ALA A CA 1
ATOM 752 C C . ALA A 1 98 ? -7.828 -4.340 -8.170 1.00 91.25 98 ALA A C 1
ATOM 754 O O . ALA A 1 98 ? -7.954 -4.752 -9.320 1.00 91.25 98 ALA A O 1
ATOM 755 N N . ARG A 1 99 ? -7.633 -3.042 -7.902 1.00 91.62 99 ARG A N 1
ATOM 756 C CA . ARG A 1 99 ? -7.530 -2.014 -8.951 1.00 91.62 99 ARG A CA 1
ATOM 757 C C . ARG A 1 99 ? -6.186 -2.018 -9.664 1.00 91.62 99 ARG A C 1
ATOM 759 O O . ARG A 1 99 ? -6.144 -1.606 -10.813 1.00 91.62 99 ARG A O 1
ATOM 766 N N . VAL A 1 100 ? -5.124 -2.462 -8.996 1.00 91.06 100 VAL A N 1
ATOM 767 C CA . VAL A 1 100 ? -3.758 -2.295 -9.497 1.00 91.06 100 VAL A CA 1
ATOM 768 C C . VAL A 1 100 ? -3.219 -3.619 -10.016 1.00 91.06 100 VAL A C 1
ATOM 770 O O . VAL A 1 100 ? -2.877 -4.522 -9.245 1.00 91.06 100 VAL A O 1
ATOM 773 N N . SER A 1 101 ? -3.096 -3.731 -11.336 1.00 92.25 101 SER A N 1
ATOM 774 C CA . SER A 1 101 ? -2.419 -4.870 -11.959 1.00 92.25 101 SER A CA 1
ATOM 775 C C . SER A 1 101 ? -0.907 -4.818 -11.705 1.00 92.25 101 SER A C 1
ATOM 777 O O . SER A 1 101 ? -0.342 -3.754 -11.448 1.00 92.25 101 SER A O 1
ATOM 779 N N . ALA A 1 102 ? -0.228 -5.967 -11.791 1.00 91.25 102 ALA A N 1
ATOM 780 C CA . ALA A 1 102 ? 1.230 -6.020 -11.643 1.00 91.25 102 ALA A CA 1
ATOM 781 C C . ALA A 1 102 ? 1.942 -5.139 -12.686 1.00 91.25 102 ALA A C 1
ATOM 783 O O . ALA A 1 102 ? 2.910 -4.457 -12.362 1.00 91.25 102 ALA A O 1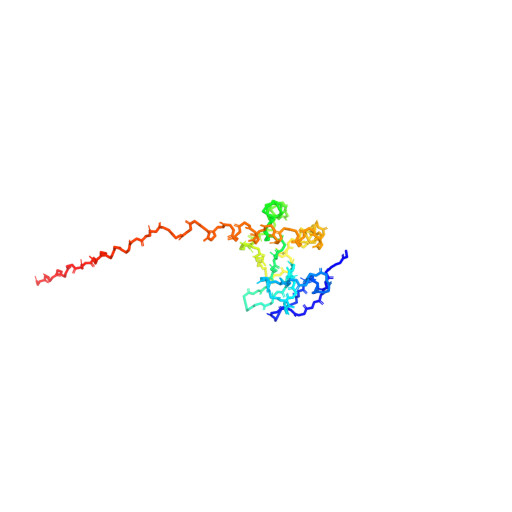
ATOM 784 N N . GLU A 1 103 ? 1.422 -5.102 -13.915 1.00 91.50 103 GLU A N 1
ATOM 785 C CA . GLU A 1 103 ? 1.921 -4.253 -15.001 1.00 91.50 103 GLU A CA 1
ATOM 786 C C . GLU A 1 103 ? 1.773 -2.765 -14.680 1.00 91.50 103 GLU A C 1
ATOM 788 O O . GLU A 1 103 ? 2.732 -2.004 -14.812 1.00 91.50 103 GLU A O 1
ATOM 793 N N . GLU A 1 104 ? 0.600 -2.357 -14.191 1.00 91.44 104 GLU A N 1
ATOM 794 C CA . GLU A 1 104 ? 0.339 -0.974 -13.800 1.00 91.44 104 GLU A CA 1
ATOM 795 C C . GLU A 1 104 ? 1.227 -0.554 -12.621 1.00 91.44 104 GLU A C 1
ATOM 797 O O . GLU A 1 104 ? 1.794 0.540 -12.621 1.00 91.44 104 GLU A O 1
ATOM 802 N N . HIS A 1 105 ? 1.422 -1.439 -11.639 1.00 92.44 105 HIS A N 1
ATOM 803 C CA . HIS A 1 105 ? 2.335 -1.193 -10.522 1.00 92.44 105 HIS A CA 1
ATOM 804 C C . HIS A 1 105 ? 3.779 -0.989 -10.992 1.00 92.44 105 HIS A C 1
ATOM 806 O O . HIS A 1 105 ? 4.430 -0.024 -10.585 1.00 92.44 105 HIS A O 1
ATOM 812 N N . MET A 1 106 ? 4.277 -1.850 -11.886 1.00 91.50 106 MET A N 1
ATOM 813 C CA . MET A 1 106 ? 5.615 -1.710 -12.471 1.00 91.50 106 MET A CA 1
ATOM 814 C C . MET A 1 106 ? 5.764 -0.392 -13.239 1.00 91.50 106 MET A C 1
ATOM 816 O O . MET A 1 106 ? 6.746 0.325 -13.034 1.00 91.50 106 MET A O 1
ATOM 820 N N . ALA A 1 107 ? 4.785 -0.043 -14.078 1.00 91.88 107 ALA A N 1
ATOM 821 C CA . ALA A 1 107 ? 4.799 1.187 -14.863 1.00 91.88 107 ALA A CA 1
ATOM 822 C C . ALA A 1 107 ? 4.807 2.438 -13.967 1.00 91.88 107 ALA A C 1
ATOM 824 O O . ALA A 1 107 ? 5.642 3.330 -14.145 1.00 91.88 107 ALA A O 1
ATOM 825 N N . ASN A 1 108 ? 3.941 2.480 -12.949 1.00 91.56 108 ASN A N 1
ATOM 826 C CA . ASN A 1 108 ? 3.887 3.576 -11.979 1.00 91.56 108 ASN A CA 1
ATOM 827 C C . ASN A 1 108 ? 5.190 3.700 -11.181 1.00 91.56 108 ASN A C 1
ATOM 829 O O . ASN A 1 108 ? 5.703 4.807 -10.982 1.00 91.56 108 ASN A O 1
ATOM 833 N N . TYR A 1 109 ? 5.762 2.569 -10.761 1.00 91.00 109 TYR A N 1
ATOM 834 C CA . TYR A 1 109 ? 7.033 2.539 -10.048 1.00 91.00 109 TYR A CA 1
ATOM 835 C C . TYR A 1 109 ? 8.179 3.105 -10.898 1.00 91.00 109 TYR A C 1
ATOM 837 O O . TYR A 1 109 ? 8.924 3.978 -10.440 1.00 91.00 109 TYR A O 1
ATOM 845 N N . GLN A 1 110 ? 8.302 2.656 -12.150 1.00 89.69 110 GLN A N 1
ATOM 846 C CA . GLN A 1 110 ? 9.309 3.151 -13.089 1.00 89.69 110 GLN A CA 1
ATOM 847 C C . GLN A 1 110 ? 9.135 4.645 -13.375 1.00 89.69 110 GLN A C 1
ATOM 849 O O . GLN A 1 110 ? 10.111 5.397 -13.312 1.00 89.69 110 GLN A O 1
ATOM 854 N N . ALA A 1 111 ? 7.903 5.100 -13.618 1.00 89.44 111 ALA A N 1
ATOM 855 C CA . ALA A 1 111 ? 7.601 6.509 -13.849 1.00 89.44 111 ALA A CA 1
ATOM 856 C C . ALA A 1 111 ? 8.004 7.376 -12.644 1.00 89.44 111 ALA A C 1
ATOM 858 O O . ALA A 1 111 ? 8.685 8.393 -12.804 1.00 89.44 111 ALA A O 1
ATOM 859 N N . ALA A 1 112 ? 7.674 6.945 -11.424 1.00 88.38 112 ALA A N 1
ATOM 860 C CA . ALA A 1 112 ? 8.077 7.635 -10.202 1.00 88.38 112 ALA A CA 1
ATOM 861 C C . ALA A 1 112 ? 9.600 7.723 -10.056 1.00 88.38 112 ALA A C 1
ATOM 863 O O . ALA A 1 112 ? 10.138 8.780 -9.716 1.00 88.38 112 ALA A O 1
ATOM 864 N N . ARG A 1 113 ? 10.314 6.630 -10.348 1.00 85.81 113 ARG A N 1
ATOM 865 C CA . ARG A 1 113 ? 11.782 6.601 -10.322 1.00 85.81 113 ARG A CA 1
ATOM 866 C C . ARG A 1 113 ? 12.392 7.513 -11.383 1.00 85.81 113 ARG A C 1
ATOM 868 O O . ARG A 1 113 ? 13.335 8.234 -11.067 1.00 85.81 113 ARG A O 1
ATOM 875 N N . ALA A 1 114 ? 11.835 7.556 -12.591 1.00 85.88 114 ALA A N 1
ATOM 876 C CA . ALA A 1 114 ? 12.300 8.437 -13.659 1.00 85.88 114 ALA A CA 1
ATOM 877 C C . ALA A 1 114 ? 12.135 9.925 -13.296 1.00 85.88 114 ALA A C 1
ATOM 879 O O . ALA A 1 114 ? 13.046 10.726 -13.525 1.00 85.88 114 ALA A O 1
ATOM 880 N N . LEU A 1 115 ? 11.013 10.298 -12.669 1.00 82.12 115 LEU A N 1
ATOM 881 C CA . LEU A 1 115 ? 10.784 11.659 -12.167 1.00 82.12 115 LEU A CA 1
ATOM 882 C C . LEU A 1 115 ? 11.774 12.030 -11.051 1.00 82.12 115 LEU A C 1
ATOM 884 O O . LEU A 1 115 ? 12.330 13.128 -11.050 1.00 82.12 115 LEU A O 1
ATOM 888 N N . MET A 1 116 ? 12.060 11.093 -10.143 1.00 74.62 116 MET A N 1
ATOM 889 C CA . MET A 1 116 ? 13.053 11.271 -9.075 1.00 74.62 116 MET A CA 1
ATOM 890 C C . MET A 1 116 ? 14.494 11.338 -9.618 1.00 74.62 116 MET A C 1
ATOM 892 O O . MET A 1 116 ? 15.327 12.060 -9.069 1.00 74.62 116 MET A O 1
ATOM 896 N N . GLY A 1 117 ? 14.791 10.619 -10.706 1.00 61.50 117 GLY A N 1
ATOM 897 C CA . GLY A 1 117 ? 16.079 10.640 -11.404 1.00 61.50 117 GLY A CA 1
ATOM 898 C C . GLY A 1 117 ? 16.345 11.965 -12.122 1.00 61.50 117 GLY A C 1
ATOM 899 O O . GLY A 1 117 ? 17.438 12.517 -12.001 1.00 61.50 117 GLY A O 1
ATOM 900 N N . LYS A 1 118 ? 15.326 12.546 -12.772 1.00 50.53 118 LYS A N 1
ATOM 901 C CA . LYS A 1 118 ? 15.407 13.882 -13.396 1.00 50.53 118 LYS A CA 1
ATOM 902 C C . LYS A 1 118 ? 15.561 15.022 -12.376 1.00 50.53 118 LYS A C 1
ATOM 904 O O . LYS A 1 118 ? 16.092 16.075 -12.713 1.00 50.53 118 LYS A O 1
ATOM 909 N N . GLY A 1 119 ? 15.168 14.804 -11.118 1.00 43.72 119 GLY A N 1
ATOM 910 C CA . GLY A 1 119 ? 15.349 15.762 -10.020 1.00 43.72 119 GLY A CA 1
ATOM 911 C C . GLY A 1 119 ? 16.779 15.869 -9.471 1.00 43.72 119 GLY A C 1
ATOM 912 O O . GLY A 1 119 ? 17.075 16.809 -8.735 1.00 43.72 119 GLY A O 1
ATOM 913 N N . LYS A 1 120 ? 17.696 14.954 -9.826 1.00 39.38 120 LYS A N 1
ATOM 914 C CA . LYS A 1 120 ? 19.107 15.032 -9.396 1.00 39.38 120 LYS A CA 1
ATOM 915 C C . LYS A 1 120 ? 19.975 15.955 -10.259 1.00 39.38 120 LYS A C 1
ATOM 917 O O . LYS A 1 120 ? 21.100 16.244 -9.864 1.00 39.38 120 LYS A O 1
ATOM 922 N N . SER A 1 121 ? 19.465 16.470 -11.378 1.00 35.06 121 SER A N 1
ATOM 923 C CA . SER A 1 121 ? 20.232 17.340 -12.284 1.00 35.06 121 SER A CA 1
ATOM 924 C C . SER A 1 121 ? 20.093 18.845 -12.000 1.00 35.06 121 SER A C 1
ATOM 926 O O . SER A 1 121 ? 20.778 19.630 -12.646 1.00 35.06 121 SER A O 1
ATOM 928 N N . SER A 1 122 ? 19.266 19.279 -11.035 1.00 33.75 122 SER A N 1
ATOM 929 C CA . SER A 1 122 ? 19.104 20.713 -10.707 1.00 33.75 122 SER A CA 1
ATOM 930 C C . SER A 1 122 ? 19.334 21.097 -9.237 1.00 33.75 122 SER A C 1
ATOM 932 O O . SER A 1 122 ? 19.274 22.279 -8.907 1.00 33.75 122 SER A O 1
ATOM 934 N N . ALA A 1 123 ? 19.684 20.157 -8.351 1.00 38.47 123 ALA A N 1
ATOM 935 C CA . ALA A 1 123 ? 19.907 20.442 -6.925 1.00 38.47 123 ALA A CA 1
ATOM 936 C C . ALA A 1 123 ? 21.378 20.715 -6.538 1.00 38.47 123 ALA A C 1
ATOM 938 O O . ALA A 1 123 ? 21.722 20.669 -5.358 1.00 38.47 123 ALA A O 1
ATOM 939 N N . THR A 1 124 ? 22.242 21.054 -7.502 1.00 31.84 124 THR A N 1
ATOM 940 C CA . THR A 1 124 ? 23.615 21.519 -7.232 1.00 31.84 124 THR A CA 1
ATOM 941 C C . THR A 1 124 ? 23.817 22.935 -7.763 1.00 31.84 124 THR A C 1
ATOM 943 O O . THR A 1 124 ? 24.592 23.169 -8.682 1.00 31.84 124 THR A O 1
ATOM 946 N N . LYS A 1 125 ? 23.127 23.912 -7.169 1.00 31.70 125 LYS A N 1
ATOM 947 C CA . LYS A 1 125 ? 23.600 25.304 -7.140 1.00 31.70 125 LYS A CA 1
ATOM 948 C C . LYS A 1 125 ? 23.126 26.000 -5.862 1.00 31.70 125 LYS A C 1
ATOM 950 O O . LYS A 1 125 ? 22.058 26.588 -5.803 1.00 31.70 125 LYS A O 1
ATOM 955 N N . GLY A 1 126 ? 23.990 25.924 -4.850 1.00 32.00 126 GLY A N 1
ATOM 956 C CA . GLY A 1 126 ? 24.210 26.994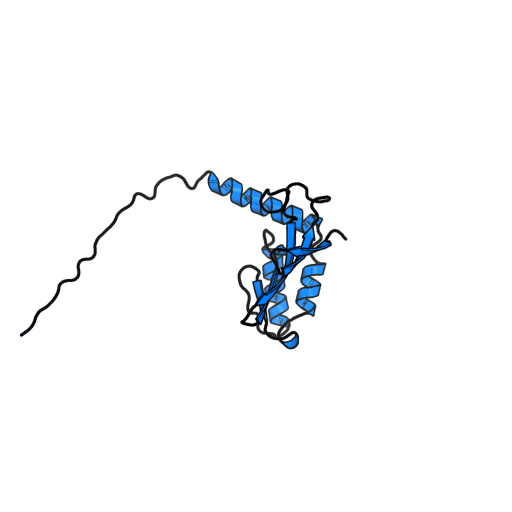 -3.879 1.00 32.00 126 GLY A CA 1
ATOM 957 C C . GLY A 1 126 ? 23.175 27.181 -2.772 1.00 32.00 126 GLY A C 1
ATOM 958 O O . GLY A 1 126 ? 22.369 28.098 -2.834 1.00 32.00 126 GLY A O 1
ATOM 959 N N . VAL A 1 127 ? 23.347 26.472 -1.655 1.00 28.78 127 VAL A N 1
ATOM 960 C CA . VAL A 1 127 ? 23.111 27.086 -0.339 1.00 28.78 127 VAL A CA 1
ATOM 961 C C . VAL A 1 127 ? 24.460 27.176 0.361 1.00 28.78 127 VAL A C 1
ATOM 963 O O . VAL A 1 127 ? 24.962 26.219 0.950 1.00 28.78 127 VAL A O 1
ATOM 966 N N . LYS A 1 128 ? 25.090 28.348 0.222 1.00 30.98 128 LYS A N 1
ATOM 967 C CA . LYS A 1 128 ? 26.240 28.743 1.034 1.00 30.98 128 LYS A CA 1
ATOM 968 C C . LYS A 1 128 ? 25.795 28.771 2.496 1.00 30.98 128 LYS A C 1
ATOM 970 O O . LYS A 1 128 ? 24.797 29.398 2.839 1.00 30.98 128 LYS A O 1
ATOM 975 N N . LYS A 1 129 ? 26.567 28.093 3.347 1.00 33.34 129 LYS A N 1
ATOM 976 C CA . LYS A 1 129 ? 26.513 28.197 4.808 1.00 33.34 129 LYS A CA 1
ATOM 977 C C . LYS A 1 129 ? 26.502 29.670 5.227 1.00 33.34 129 LYS A C 1
ATOM 979 O O . LYS A 1 129 ? 27.338 30.448 4.780 1.00 33.34 129 LYS A O 1
ATOM 984 N N . SER A 1 130 ? 25.624 30.029 6.153 1.00 30.94 130 SER A N 1
ATOM 985 C CA . SER A 1 130 ? 25.808 31.197 7.013 1.00 30.94 130 SER A CA 1
ATOM 986 C C . SER A 1 130 ? 25.328 30.828 8.407 1.00 30.94 130 SER A C 1
ATOM 988 O O . SER A 1 130 ? 24.139 30.813 8.710 1.00 30.94 130 SER A O 1
ATOM 990 N N . ALA A 1 131 ? 26.298 30.432 9.226 1.00 36.16 131 ALA A N 1
ATOM 991 C CA . ALA A 1 131 ? 26.147 30.287 10.657 1.00 36.16 131 ALA A CA 1
ATOM 992 C C . ALA A 1 131 ? 25.976 31.683 11.267 1.00 36.16 131 ALA A C 1
ATOM 994 O O . ALA A 1 131 ? 26.836 32.539 11.074 1.00 36.16 131 ALA A O 1
ATOM 995 N N . VAL A 1 132 ? 24.914 31.901 12.043 1.00 35.22 132 VAL A N 1
ATOM 996 C CA . VAL A 1 132 ? 24.859 33.027 12.978 1.00 35.22 132 VAL A CA 1
ATOM 997 C C . VAL A 1 132 ? 24.607 32.496 14.386 1.00 35.22 132 VAL A C 1
ATOM 999 O O . VAL A 1 132 ? 23.572 31.908 14.698 1.00 35.22 132 VAL A O 1
ATOM 1002 N N . LYS A 1 133 ? 25.634 32.650 15.225 1.00 34.75 133 LYS A N 1
ATOM 1003 C CA . LYS A 1 133 ? 25.622 32.393 16.665 1.00 34.75 133 LYS A CA 1
ATOM 1004 C C . LYS A 1 133 ? 24.630 33.360 17.322 1.00 34.75 133 LYS A C 1
ATOM 1006 O O . LYS A 1 133 ? 24.788 34.568 17.180 1.00 34.75 133 LYS A O 1
ATOM 1011 N N . LYS A 1 134 ? 23.661 32.858 18.093 1.00 33.62 134 LYS A N 1
ATOM 1012 C CA . LYS A 1 134 ? 22.916 33.678 19.065 1.00 33.62 134 LYS A CA 1
ATOM 1013 C C . LYS A 1 134 ? 23.514 33.469 20.455 1.00 33.62 134 LYS A C 1
ATOM 1015 O O . LYS A 1 134 ? 23.317 32.427 21.073 1.00 33.62 134 LYS A O 1
ATOM 1020 N N . ALA A 1 135 ? 24.271 34.463 20.913 1.00 33.62 135 ALA A N 1
ATOM 1021 C CA . ALA A 1 135 ? 24.752 34.580 22.284 1.00 33.62 135 ALA A CA 1
ATOM 1022 C C . ALA A 1 135 ? 23.595 34.992 23.218 1.00 33.62 135 ALA A C 1
ATOM 1024 O O . ALA A 1 135 ? 22.835 35.905 22.900 1.00 33.62 135 ALA A O 1
ATOM 1025 N N . LYS A 1 136 ? 23.463 34.319 24.369 1.00 41.53 136 LYS A N 1
ATOM 1026 C CA . LYS A 1 136 ? 22.599 34.725 25.494 1.00 41.53 136 LYS A CA 1
ATOM 1027 C C . LYS A 1 136 ? 23.370 35.699 26.399 1.00 41.53 136 LYS A C 1
ATOM 1029 O O . LYS A 1 136 ? 24.462 35.328 26.829 1.00 41.53 136 LYS A O 1
ATOM 1034 N N . PRO A 1 137 ? 22.818 36.861 26.790 1.00 43.56 137 PRO A N 1
ATOM 1035 C CA . PRO A 1 137 ? 23.345 37.629 27.909 1.00 43.56 137 PRO A CA 1
ATOM 1036 C C . PRO A 1 137 ? 22.785 37.090 29.231 1.00 43.56 137 PRO A C 1
ATOM 1038 O O . PRO A 1 137 ? 21.577 36.927 29.405 1.00 43.56 137 PRO A O 1
ATOM 1041 N N . ARG A 1 138 ? 23.693 36.826 30.168 1.00 33.38 138 ARG A N 1
ATOM 1042 C CA . ARG A 1 138 ? 23.442 36.485 31.570 1.00 33.38 138 ARG A CA 1
ATOM 1043 C C . ARG A 1 138 ? 23.198 37.800 32.325 1.00 33.38 138 ARG A C 1
ATOM 1045 O O . ARG A 1 138 ? 24.107 38.619 32.391 1.00 33.38 138 ARG A O 1
ATOM 1052 N N . LYS A 1 139 ? 21.996 38.026 32.868 1.00 40.88 139 LYS A N 1
ATOM 1053 C CA . LYS A 1 139 ? 21.752 39.098 33.850 1.00 40.88 139 LYS A CA 1
ATOM 1054 C C . LYS A 1 139 ? 21.888 38.521 35.255 1.00 40.88 139 LYS A C 1
ATOM 1056 O O . LYS A 1 139 ? 21.080 37.701 35.676 1.00 40.88 139 LYS A O 1
ATOM 1061 N N . SER A 1 140 ? 22.938 38.944 35.942 1.00 37.47 140 SER A N 1
ATOM 1062 C CA . SER A 1 140 ? 23.090 38.903 37.392 1.00 37.47 140 SER A CA 1
ATOM 1063 C C . SER A 1 140 ? 22.353 40.101 37.994 1.00 37.47 140 SER A C 1
ATOM 1065 O O . SER A 1 140 ? 22.621 41.233 37.596 1.00 37.47 140 SER A O 1
ATOM 1067 N N . ALA A 1 141 ? 21.458 39.854 38.945 1.00 42.66 141 ALA A N 1
ATOM 1068 C CA . ALA A 1 141 ? 20.988 40.855 39.893 1.00 42.66 141 ALA A CA 1
ATOM 1069 C C . ALA A 1 141 ? 21.168 40.270 41.296 1.00 42.66 141 ALA A C 1
ATOM 1071 O O . ALA A 1 141 ? 20.770 39.132 41.553 1.00 42.66 141 ALA A O 1
ATOM 1072 N N . LYS A 1 142 ? 21.878 41.041 42.111 1.00 35.81 142 LYS A N 1
ATOM 1073 C CA . LYS A 1 142 ? 22.019 40.926 43.557 1.00 35.81 142 LYS A CA 1
ATOM 1074 C C . LYS A 1 142 ? 20.930 41.787 44.184 1.00 35.81 142 LYS A C 1
ATOM 1076 O O . LYS A 1 142 ? 20.596 42.808 43.538 1.00 35.81 142 LYS A O 1
#

Radius of gyration: 21.4 Å; chains: 1; bounding box: 44×55×59 Å

Sequence (142 aa):
AGYEEGMQFGMIGWCVPLSVYPAGYGENPKVPLPFVALASQKSGMVLHFLCFYGHPTLSTWFTSEYKKSGKKLDMGKGCVRFKSLEDLALDVVGRTVARVSAEEHMANYQAARALMGKGKSSATKGVKKSAVKKAKPRKSAK

pLDDT: mean 80.72, std 21.12, range [28.78, 94.88]

Foldseek 3Di:
DAWDWDQDPNWTFIFRDCVRVCCADPSDSVHTHTAWTWDQDPVAIKIAGPLCQLPVVLVVVLVVVQVVVVADFDDDSGITGDHDVVSDPVVSVVVSSVVADNVNSVVSNVNNVVVVVVVVPPPPDDDDDDDDDDDDDDDDDD

Secondary structure (DSSP, 8-state):
---EEEEETTEEEEEE-TTT-TT-BTTBTTS-EEEEEEEEETTEEEEEEGGGTT-HHHHHHHHHHHHHTT----BSSSEEEESSSTTS-HHHHHHHHHH--HHHHHHHHHHHHHHHHHGGGSS-S---------PPP-----